Protein AF-A0A6C0I252-F1 (afdb_monomer_lite)

Sequence (130 aa):
MGHRNKTHRKLVKQNQTFQLKQVKSQNRDLMNALKNRSSSWRKAVSNNEKLQLKEIRNQNNDLIRTLKRSRYGNLSSARHRLYVQLNADKAQNKLLYKRIKANPSNFRSAVRGRRKTQLRAVRRQDKAIM

Secondary structure (DSSP, 8-state):
-HHHHHHHHHHHHHHHHHHHHHHHHHHHHHHHHHHH-GGGHHHHHHHHHHHHHHHHHHHHHHHHHHHHHTT-S-HHHHHHHHHHHHHHHHHHHHHHHHHHHH-GGGHHHHHHHHHHHHHHHHHHHGGGT-

Organism: NCBI:txid1070528

Structure (mmCIF, N/CA/C/O backbone):
data_AF-A0A6C0I252-F1
#
_entry.id   AF-A0A6C0I252-F1
#
loop_
_atom_site.group_PDB
_atom_site.id
_atom_site.type_symbol
_atom_site.label_atom_id
_atom_site.label_alt_id
_atom_site.label_comp_id
_atom_site.label_asym_id
_atom_site.label_entity_id
_atom_site.label_seq_id
_atom_site.pdbx_PDB_ins_code
_atom_site.Cartn_x
_atom_site.Cartn_y
_atom_site.Cartn_z
_atom_site.occupancy
_atom_site.B_iso_or_equiv
_atom_site.auth_seq_id
_atom_site.auth_comp_id
_atom_site.auth_asym_id
_atom_site.auth_atom_id
_atom_site.pdbx_PDB_model_num
ATOM 1 N N . MET A 1 1 ? 22.860 -6.452 -28.053 1.00 52.06 1 MET A N 1
ATOM 2 C CA . MET A 1 1 ? 21.667 -5.871 -27.376 1.00 52.06 1 MET A CA 1
ATOM 3 C C . MET A 1 1 ? 21.451 -6.318 -25.905 1.00 52.06 1 MET A C 1
ATOM 5 O O . MET A 1 1 ? 20.490 -5.876 -25.286 1.00 52.06 1 MET A O 1
ATOM 9 N N . GLY A 1 2 ? 22.338 -7.112 -25.276 1.00 55.88 2 GLY A N 1
ATOM 10 C CA . GLY A 1 2 ? 22.067 -7.750 -23.967 1.00 55.88 2 GLY A CA 1
ATOM 11 C C . GLY A 1 2 ? 22.272 -6.923 -22.681 1.00 55.88 2 GLY A C 1
ATOM 12 O O . GLY A 1 2 ? 21.678 -7.253 -21.657 1.00 55.88 2 GLY A O 1
ATOM 13 N N . HIS A 1 3 ? 23.067 -5.846 -22.685 1.00 54.91 3 HIS A N 1
ATOM 14 C CA . HIS A 1 3 ? 23.349 -5.069 -21.458 1.00 54.91 3 HIS A CA 1
ATOM 15 C C . HIS A 1 3 ? 22.191 -4.162 -21.006 1.00 54.91 3 HIS A C 1
ATOM 17 O O . HIS A 1 3 ? 21.990 -3.957 -19.812 1.00 54.91 3 HIS A O 1
ATOM 23 N N . ARG A 1 4 ? 21.386 -3.655 -21.945 1.00 56.38 4 ARG A N 1
ATOM 24 C CA . ARG A 1 4 ? 20.357 -2.629 -21.680 1.00 56.38 4 ARG A CA 1
ATOM 25 C C . ARG A 1 4 ? 19.118 -3.200 -20.976 1.00 56.38 4 ARG A C 1
ATOM 27 O O . ARG A 1 4 ? 18.591 -2.589 -20.050 1.00 56.38 4 ARG A O 1
ATOM 34 N N . ASN A 1 5 ? 18.716 -4.421 -21.340 1.00 65.00 5 ASN A N 1
ATOM 35 C CA . ASN A 1 5 ? 17.601 -5.140 -20.709 1.00 65.00 5 ASN A CA 1
ATOM 36 C C . ASN A 1 5 ? 17.933 -5.555 -19.254 1.00 65.00 5 ASN A C 1
ATOM 38 O O . ASN A 1 5 ? 17.074 -5.549 -18.370 1.00 65.00 5 ASN A O 1
ATOM 42 N N . LYS A 1 6 ? 19.216 -5.827 -18.962 1.00 67.19 6 LYS A N 1
ATOM 43 C CA . LYS A 1 6 ? 19.692 -6.143 -17.603 1.00 67.19 6 LYS A CA 1
ATOM 44 C C . LYS A 1 6 ? 19.541 -4.950 -16.647 1.00 67.19 6 LYS A C 1
ATOM 46 O O . LYS A 1 6 ? 19.089 -5.140 -15.518 1.00 67.19 6 LYS A O 1
ATOM 51 N N . THR A 1 7 ? 19.845 -3.730 -17.099 1.00 72.06 7 THR A N 1
ATOM 52 C CA . THR A 1 7 ? 19.710 -2.505 -16.286 1.00 72.06 7 THR A CA 1
ATOM 53 C C . THR A 1 7 ? 18.249 -2.185 -15.967 1.00 72.06 7 THR A C 1
ATOM 55 O O . THR A 1 7 ? 17.921 -1.929 -14.809 1.00 72.06 7 THR A O 1
ATOM 58 N N . HIS A 1 8 ? 17.351 -2.290 -16.952 1.00 71.94 8 HIS A N 1
ATOM 59 C CA . HIS A 1 8 ? 15.911 -2.095 -16.752 1.00 71.94 8 HIS A CA 1
ATOM 60 C C . HIS A 1 8 ? 15.332 -3.075 -15.716 1.00 71.94 8 HIS A C 1
ATOM 62 O O . HIS A 1 8 ? 14.731 -2.663 -14.723 1.00 71.94 8 HIS A O 1
ATOM 68 N N . ARG A 1 9 ? 15.604 -4.379 -15.874 1.00 76.19 9 ARG A N 1
ATOM 69 C CA . ARG A 1 9 ? 15.155 -5.414 -14.926 1.00 76.19 9 ARG A CA 1
ATOM 70 C C . ARG A 1 9 ? 15.706 -5.198 -13.516 1.00 76.19 9 ARG A C 1
ATOM 72 O O . ARG A 1 9 ? 14.995 -5.444 -12.542 1.00 76.19 9 ARG A O 1
ATOM 79 N N . LYS A 1 10 ? 16.952 -4.728 -13.384 1.00 79.75 10 LYS A N 1
ATOM 80 C CA . LYS A 1 10 ? 17.559 -4.410 -12.081 1.00 79.75 10 LYS A CA 1
ATOM 81 C C . LYS A 1 10 ? 16.818 -3.265 -11.385 1.00 79.75 10 LYS A C 1
ATOM 83 O O . LYS A 1 10 ? 16.489 -3.398 -10.209 1.00 79.75 10 LYS A O 1
ATOM 88 N N . LEU A 1 11 ? 16.498 -2.193 -12.111 1.00 76.31 11 LEU A N 1
ATOM 89 C CA . LEU A 1 11 ? 15.770 -1.035 -11.579 1.00 76.31 11 LEU A CA 1
ATOM 90 C C . LEU A 1 11 ? 14.347 -1.396 -11.134 1.00 76.31 11 LEU A C 1
ATOM 92 O O . LEU A 1 11 ? 13.932 -1.030 -10.034 1.00 76.31 11 LEU A O 1
ATOM 96 N N . VAL A 1 12 ? 13.621 -2.171 -11.946 1.00 76.81 12 VAL A N 1
ATOM 97 C CA . VAL A 1 12 ? 12.273 -2.653 -11.596 1.00 76.81 12 VAL A CA 1
ATOM 98 C C . VAL A 1 12 ? 12.320 -3.515 -10.329 1.00 76.81 12 VAL A C 1
ATOM 100 O O . VAL A 1 12 ? 11.578 -3.254 -9.383 1.00 76.81 12 VAL A O 1
ATOM 103 N N . LYS A 1 13 ? 13.262 -4.467 -10.236 1.00 82.12 13 LYS A N 1
ATOM 104 C CA . LYS A 1 13 ? 13.447 -5.311 -9.038 1.00 82.12 13 LYS A CA 1
ATOM 105 C C . LYS A 1 13 ? 13.826 -4.514 -7.784 1.00 82.12 13 LYS A C 1
ATOM 107 O O . LYS A 1 13 ? 13.371 -4.833 -6.681 1.00 82.12 13 LYS A O 1
ATOM 112 N N . GLN A 1 14 ? 14.658 -3.483 -7.921 1.00 82.81 14 GLN A N 1
ATOM 113 C CA . GLN A 1 14 ? 15.014 -2.601 -6.806 1.00 82.81 14 GLN A CA 1
ATOM 114 C C . GLN A 1 14 ? 13.793 -1.820 -6.307 1.00 82.81 14 GLN A C 1
ATOM 116 O O . GLN A 1 14 ? 13.521 -1.815 -5.104 1.00 82.81 14 GLN A O 1
ATOM 121 N N . ASN A 1 15 ? 13.009 -1.240 -7.222 1.00 81.69 15 ASN A N 1
ATOM 122 C CA . ASN A 1 15 ? 11.770 -0.537 -6.892 1.00 81.69 15 ASN A CA 1
ATOM 123 C C . ASN A 1 15 ? 10.759 -1.463 -6.195 1.00 81.69 15 ASN A C 1
ATOM 125 O O . ASN A 1 15 ? 10.199 -1.098 -5.162 1.00 81.69 15 ASN A O 1
ATOM 129 N N . GLN A 1 16 ? 10.597 -2.693 -6.687 1.00 83.19 16 GLN A N 1
ATOM 130 C CA . GLN A 1 16 ? 9.769 -3.720 -6.053 1.00 83.19 16 GLN A CA 1
ATOM 131 C C . GLN A 1 16 ? 10.219 -4.017 -4.620 1.00 83.19 16 GLN A C 1
ATOM 133 O O . GLN A 1 16 ? 9.413 -4.039 -3.688 1.00 83.19 16 GLN A O 1
ATOM 138 N N . THR A 1 17 ? 11.517 -4.253 -4.426 1.00 87.44 17 THR A N 1
ATOM 139 C CA . THR A 1 17 ? 12.077 -4.578 -3.108 1.00 87.44 17 THR A CA 1
ATOM 140 C C . THR A 1 17 ? 11.819 -3.446 -2.118 1.00 87.44 17 THR A C 1
ATOM 142 O O . THR A 1 17 ? 11.416 -3.700 -0.978 1.00 87.44 17 THR A O 1
ATOM 145 N N . PHE A 1 18 ? 11.992 -2.200 -2.563 1.00 86.19 18 PHE A N 1
ATOM 146 C CA . PHE A 1 18 ? 11.689 -1.014 -1.772 1.00 86.19 18 PHE A CA 1
ATOM 147 C C . PHE A 1 18 ? 10.201 -0.946 -1.402 1.00 86.19 18 PHE A C 1
ATOM 149 O O . PHE A 1 18 ? 9.867 -0.846 -0.221 1.00 86.19 18 PHE A O 1
ATOM 156 N N . GLN A 1 19 ? 9.302 -1.136 -2.371 1.00 86.44 19 GLN A N 1
ATOM 157 C CA . GLN A 1 19 ? 7.855 -1.173 -2.135 1.00 86.44 19 GLN A CA 1
ATOM 158 C C . GLN A 1 19 ? 7.445 -2.252 -1.127 1.00 86.44 19 GLN A C 1
ATOM 160 O O . GLN A 1 19 ? 6.658 -1.991 -0.216 1.00 86.44 19 GLN A O 1
ATOM 165 N N . LEU A 1 20 ? 8.000 -3.462 -1.235 1.00 89.12 20 LEU A N 1
ATOM 166 C CA . LEU A 1 20 ? 7.708 -4.554 -0.304 1.00 89.12 20 LEU A CA 1
ATOM 167 C C . LEU A 1 20 ? 8.166 -4.235 1.124 1.00 89.12 20 LEU A C 1
ATOM 169 O O . LEU A 1 20 ? 7.446 -4.542 2.079 1.00 89.12 20 LEU A O 1
ATOM 173 N N . LYS A 1 21 ? 9.353 -3.636 1.289 1.00 90.62 21 LYS A N 1
ATOM 174 C CA . LYS A 1 21 ? 9.845 -3.180 2.599 1.00 90.62 21 LYS A CA 1
ATOM 175 C C . LYS A 1 21 ? 8.937 -2.090 3.166 1.00 90.62 21 LYS A C 1
ATOM 177 O O . LYS A 1 21 ? 8.538 -2.182 4.327 1.00 90.62 21 LYS A O 1
ATOM 182 N N . GLN A 1 22 ? 8.525 -1.144 2.331 1.00 88.81 22 GLN A N 1
ATOM 183 C CA . GLN A 1 22 ? 7.685 -0.031 2.746 1.00 88.81 22 GLN A CA 1
ATOM 184 C C . GLN A 1 22 ? 6.292 -0.478 3.189 1.00 88.81 22 GLN A C 1
ATOM 186 O O . GLN A 1 22 ? 5.846 -0.107 4.272 1.00 88.81 22 GLN A O 1
ATOM 191 N N . VAL A 1 23 ? 5.642 -1.369 2.431 1.00 89.31 23 VAL A N 1
ATOM 192 C CA . VAL A 1 23 ? 4.363 -1.979 2.831 1.00 89.31 23 VAL A CA 1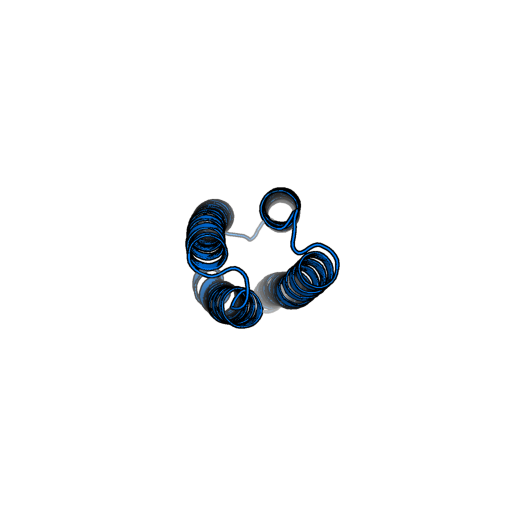
ATOM 193 C C . VAL A 1 23 ? 4.490 -2.673 4.190 1.00 89.31 23 VAL A C 1
ATOM 195 O O . VAL A 1 23 ? 3.594 -2.567 5.031 1.00 89.31 23 VAL A O 1
ATOM 198 N N . LYS A 1 24 ? 5.598 -3.388 4.439 1.00 90.94 24 LYS A N 1
ATOM 199 C CA . LYS A 1 24 ? 5.837 -4.034 5.739 1.00 90.94 24 LYS A CA 1
ATOM 200 C C . LYS A 1 24 ? 5.981 -3.005 6.865 1.00 90.94 24 LYS A C 1
ATOM 202 O O . LYS A 1 24 ? 5.340 -3.199 7.897 1.00 90.94 24 LYS A O 1
ATOM 207 N N . SER A 1 25 ? 6.777 -1.952 6.668 1.00 91.69 25 SER A N 1
ATOM 208 C CA . SER A 1 25 ? 6.986 -0.902 7.677 1.00 91.69 25 SER A CA 1
ATOM 209 C C . SER A 1 25 ? 5.689 -0.161 7.979 1.00 91.69 25 SER A C 1
ATOM 211 O O . SER A 1 25 ? 5.226 -0.175 9.110 1.00 91.69 25 SER A O 1
ATOM 213 N N . GLN A 1 26 ? 5.000 0.340 6.953 1.00 88.94 26 GLN A N 1
ATOM 214 C CA . GLN A 1 26 ? 3.769 1.115 7.120 1.00 88.94 26 GLN A CA 1
ATOM 215 C C . GLN A 1 26 ? 2.665 0.347 7.853 1.00 88.94 26 GLN A C 1
ATOM 217 O O . GLN A 1 26 ? 1.933 0.933 8.650 1.00 88.94 26 GLN A O 1
ATOM 222 N N . ASN A 1 27 ? 2.523 -0.959 7.599 1.00 92.25 27 ASN A N 1
ATOM 223 C CA . ASN A 1 27 ? 1.552 -1.779 8.327 1.00 92.25 27 ASN A CA 1
ATOM 224 C C . ASN A 1 27 ? 2.004 -2.084 9.762 1.00 92.25 27 ASN A C 1
ATOM 226 O O . ASN A 1 27 ? 1.150 -2.244 10.632 1.00 92.25 27 ASN A O 1
ATOM 230 N N . ARG A 1 28 ? 3.314 -2.165 10.029 1.00 92.69 28 ARG A N 1
ATOM 231 C CA . ARG A 1 28 ? 3.846 -2.262 11.396 1.00 92.69 28 ARG A CA 1
ATOM 232 C C . ARG A 1 28 ? 3.560 -0.974 12.167 1.00 92.69 28 ARG A C 1
ATOM 234 O O . ARG A 1 28 ? 3.008 -1.055 13.259 1.00 92.69 28 ARG A O 1
ATOM 241 N N . ASP A 1 29 ? 3.844 0.178 11.571 1.00 90.19 29 ASP 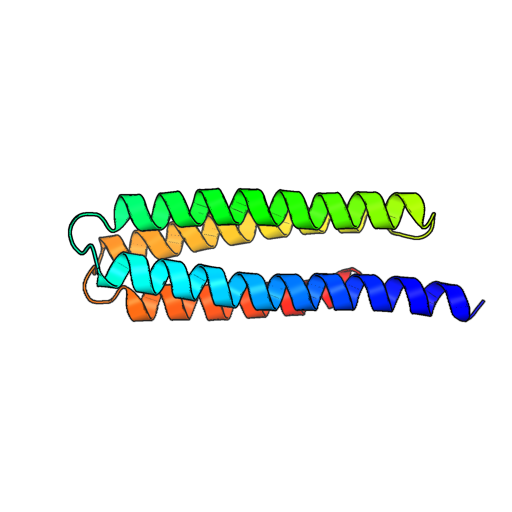A N 1
ATOM 242 C CA . ASP A 1 29 ? 3.642 1.492 12.188 1.00 90.19 29 ASP A CA 1
ATOM 243 C C . ASP A 1 29 ? 2.162 1.749 12.463 1.00 90.19 29 ASP A C 1
ATOM 245 O O . ASP A 1 29 ? 1.794 2.153 13.563 1.00 90.19 29 ASP A O 1
ATOM 249 N N . LEU A 1 30 ? 1.285 1.408 11.511 1.00 90.31 30 LEU A N 1
ATOM 250 C CA . LEU A 1 30 ? -0.158 1.445 11.732 1.00 90.31 30 LEU A CA 1
ATOM 251 C C . LEU A 1 30 ? -0.578 0.519 12.877 1.00 90.31 30 LEU A C 1
ATOM 253 O O . LEU A 1 30 ? -1.371 0.912 13.727 1.00 90.31 30 LEU A O 1
ATOM 257 N N . MET A 1 31 ? -0.067 -0.712 12.908 1.00 91.19 31 MET A N 1
ATOM 258 C CA . MET A 1 31 ? -0.408 -1.662 13.963 1.00 91.19 31 MET A CA 1
ATOM 259 C C . MET A 1 31 ? 0.049 -1.164 15.340 1.00 91.19 31 MET A C 1
ATOM 261 O O . MET A 1 31 ? -0.691 -1.324 16.304 1.00 91.19 31 MET A O 1
ATOM 265 N N . ASN A 1 32 ? 1.216 -0.525 15.431 1.00 89.25 32 ASN A N 1
ATOM 266 C CA . ASN A 1 32 ? 1.715 0.093 16.660 1.00 89.25 32 ASN A CA 1
ATOM 267 C C . ASN A 1 32 ? 0.875 1.315 17.064 1.00 89.25 32 ASN A C 1
ATOM 269 O O . ASN A 1 32 ? 0.471 1.427 18.219 1.00 89.25 32 ASN A O 1
ATOM 273 N N . ALA A 1 33 ? 0.524 2.181 16.111 1.00 87.38 33 ALA A N 1
ATOM 274 C CA . ALA A 1 33 ? -0.335 3.336 16.362 1.00 87.38 33 ALA A CA 1
ATOM 275 C C . ALA A 1 33 ? -1.728 2.927 16.868 1.00 87.38 33 ALA A C 1
ATOM 277 O O . ALA A 1 33 ? -2.273 3.567 17.764 1.00 87.38 33 ALA A O 1
ATOM 278 N N . LEU A 1 34 ? -2.289 1.843 16.323 1.00 87.00 34 LEU A N 1
ATOM 279 C CA . LEU A 1 34 ? -3.586 1.306 16.737 1.00 87.00 34 LEU A CA 1
ATOM 280 C C . LEU A 1 34 ? -3.535 0.593 18.094 1.00 87.00 34 LEU A C 1
ATOM 282 O O . LEU A 1 34 ? -4.512 0.657 18.832 1.00 87.00 34 LEU A O 1
ATOM 286 N N . LYS A 1 35 ? -2.409 -0.041 18.453 1.00 85.62 35 LYS A N 1
ATOM 287 C CA . LYS A 1 35 ? -2.206 -0.620 19.795 1.00 85.62 35 LYS A CA 1
ATOM 288 C C . LYS A 1 35 ? -2.228 0.448 20.890 1.00 85.62 35 LYS A C 1
ATOM 290 O O . LYS A 1 35 ? -2.821 0.217 21.933 1.00 85.62 35 LYS A O 1
ATOM 295 N N . ASN A 1 36 ? -1.606 1.599 20.636 1.00 75.81 36 ASN A N 1
ATOM 296 C CA . ASN A 1 36 ? -1.378 2.621 21.660 1.00 75.81 36 ASN A CA 1
ATOM 297 C C . ASN A 1 36 ? -2.520 3.647 21.782 1.00 75.81 36 ASN A C 1
ATOM 299 O O . ASN A 1 36 ? -2.456 4.514 22.646 1.00 75.81 36 ASN A O 1
ATOM 303 N N . ARG A 1 37 ? -3.527 3.630 20.891 1.00 62.97 37 ARG A N 1
ATOM 304 C CA . ARG A 1 37 ? -4.567 4.677 20.822 1.00 62.97 37 ARG A CA 1
ATOM 305 C C . ARG A 1 37 ? -5.942 4.131 20.425 1.00 62.97 37 ARG A C 1
ATOM 307 O O . ARG A 1 37 ? -6.454 4.462 19.350 1.00 62.97 37 ARG A O 1
ATOM 314 N N . SER A 1 38 ? -6.559 3.335 21.300 1.00 58.31 38 SER A N 1
ATOM 315 C CA . SER A 1 38 ? -7.903 2.770 21.082 1.00 58.31 38 SER A CA 1
ATOM 316 C C . SER A 1 38 ? -8.967 3.838 20.785 1.00 58.31 38 SER A C 1
ATOM 318 O O . SER A 1 38 ? -9.834 3.604 19.951 1.00 58.31 38 SER A O 1
ATOM 320 N N . SER A 1 39 ? -8.862 5.040 21.362 1.00 63.38 39 SER A N 1
ATOM 321 C CA . SER A 1 39 ? -9.811 6.146 21.147 1.00 63.38 39 SER A CA 1
ATOM 322 C C . SER A 1 39 ? -9.584 6.946 19.854 1.00 63.38 39 SER A C 1
ATOM 324 O O . SER A 1 39 ? -10.457 7.695 19.428 1.00 63.38 39 SER A O 1
ATOM 326 N N . SER A 1 40 ? -8.429 6.798 19.187 1.00 78.25 40 SER A N 1
ATOM 327 C CA . SER A 1 40 ? -8.036 7.625 18.027 1.00 78.25 40 SER A CA 1
ATOM 328 C C . SER A 1 40 ? -7.694 6.817 16.770 1.00 78.25 40 SER A C 1
ATOM 330 O O . SER A 1 40 ? -6.983 7.307 15.883 1.00 78.25 40 SER A O 1
ATOM 332 N N . TRP A 1 41 ? -8.210 5.591 16.646 1.00 80.50 41 TRP A N 1
ATOM 333 C CA . TRP A 1 41 ? -7.932 4.711 15.505 1.00 80.50 41 TRP A CA 1
ATOM 334 C C . TRP A 1 41 ? -8.264 5.363 14.154 1.00 80.50 41 TRP A C 1
ATOM 336 O O . TRP A 1 41 ? -7.526 5.186 13.186 1.00 80.50 41 TRP A O 1
ATOM 346 N N . ARG A 1 42 ? -9.311 6.197 14.091 1.00 82.19 42 ARG A N 1
ATOM 347 C CA . ARG A 1 42 ? -9.689 6.952 12.884 1.00 82.19 42 ARG A CA 1
ATOM 348 C C . ARG A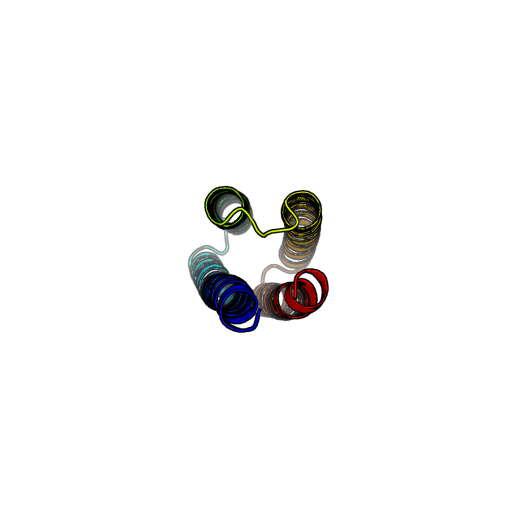 1 42 ? -8.567 7.875 12.408 1.00 82.19 42 ARG A C 1
ATOM 350 O O . ARG A 1 42 ? -8.230 7.875 11.224 1.00 82.19 42 ARG A O 1
ATOM 357 N N . LYS A 1 43 ? -7.955 8.622 13.332 1.00 86.75 43 LYS A N 1
ATOM 358 C CA . LYS A 1 43 ? -6.832 9.524 13.038 1.00 86.75 43 LYS A CA 1
ATOM 359 C C . LYS A 1 43 ? -5.587 8.730 12.637 1.00 86.75 43 LYS A C 1
ATOM 361 O O . LYS A 1 43 ? -4.918 9.104 11.679 1.00 86.75 43 LYS A O 1
ATOM 366 N N . ALA A 1 44 ? -5.319 7.604 13.302 1.00 87.56 44 ALA A N 1
ATOM 367 C CA . ALA A 1 44 ? -4.200 6.722 12.964 1.00 87.56 44 ALA A CA 1
ATOM 368 C C . ALA A 1 44 ? -4.323 6.133 11.547 1.00 87.56 44 ALA A C 1
ATOM 370 O O . ALA A 1 44 ? -3.375 6.210 10.766 1.00 87.56 44 ALA A O 1
ATOM 371 N N . VAL A 1 45 ? -5.500 5.605 11.188 1.00 86.88 45 VAL A N 1
ATOM 372 C CA . VAL A 1 45 ? -5.771 5.067 9.844 1.00 86.88 45 VAL A CA 1
ATOM 373 C C . VAL A 1 45 ? -5.664 6.166 8.786 1.00 86.88 45 VAL A C 1
ATOM 375 O O . VAL A 1 45 ? -4.981 5.961 7.785 1.00 86.88 45 VAL A O 1
ATOM 378 N N . SER A 1 46 ? -6.257 7.345 9.013 1.00 89.00 46 SER A N 1
ATOM 379 C CA . SER A 1 46 ? -6.193 8.450 8.042 1.00 89.00 46 SER A CA 1
ATOM 380 C C . SER A 1 46 ? -4.768 8.972 7.839 1.00 89.00 46 SER A C 1
ATOM 382 O O . SER A 1 46 ? -4.339 9.181 6.704 1.00 89.00 46 SER A O 1
ATOM 384 N N . ASN A 1 47 ? -3.994 9.135 8.915 1.00 88.56 47 ASN A N 1
ATOM 385 C CA . ASN A 1 47 ? -2.601 9.562 8.808 1.00 88.56 47 ASN A CA 1
ATOM 386 C C . ASN A 1 47 ? -1.753 8.522 8.065 1.00 88.56 47 ASN A C 1
ATOM 388 O O . ASN A 1 47 ? -0.954 8.888 7.204 1.00 88.56 47 ASN A O 1
ATOM 392 N N . ASN A 1 48 ? -1.957 7.231 8.346 1.00 88.88 48 ASN A N 1
ATOM 393 C CA . ASN A 1 48 ? -1.268 6.157 7.633 1.00 88.88 48 ASN A CA 1
ATOM 394 C C . ASN A 1 48 ? -1.616 6.143 6.140 1.00 88.88 48 ASN A C 1
ATOM 396 O O . ASN A 1 48 ? -0.719 5.987 5.318 1.00 88.88 48 ASN A O 1
ATOM 400 N N . GLU A 1 49 ? -2.884 6.357 5.783 1.00 89.62 49 GLU A N 1
ATOM 401 C CA . GLU A 1 49 ? -3.306 6.494 4.387 1.00 89.62 49 GLU A CA 1
ATOM 402 C C . GLU A 1 49 ? -2.605 7.671 3.698 1.00 89.62 49 GLU A C 1
ATOM 404 O O . GLU A 1 49 ? -2.032 7.496 2.623 1.00 89.62 49 GLU A O 1
ATOM 409 N N . LYS A 1 50 ? -2.587 8.857 4.318 1.00 90.81 50 LYS A N 1
ATOM 410 C CA . LYS A 1 50 ? -1.919 10.041 3.750 1.00 90.81 50 LYS A CA 1
ATOM 411 C C . LYS A 1 50 ? -0.434 9.784 3.492 1.00 90.81 50 LYS A C 1
ATOM 413 O O . LYS A 1 50 ? 0.054 10.074 2.398 1.00 90.81 50 LYS A O 1
ATOM 418 N N . LEU A 1 51 ? 0.265 9.211 4.474 1.00 89.31 51 LEU A N 1
ATOM 419 C CA . LEU A 1 51 ? 1.679 8.851 4.351 1.00 89.31 51 LEU A CA 1
ATOM 420 C C . LEU A 1 51 ? 1.895 7.816 3.246 1.00 89.31 51 LEU A C 1
ATOM 422 O O . LEU A 1 51 ? 2.793 7.973 2.422 1.00 89.31 51 LEU A O 1
ATOM 426 N N . GLN A 1 52 ? 1.036 6.800 3.178 1.00 88.38 52 GLN A N 1
ATOM 427 C CA . GLN A 1 52 ? 1.125 5.772 2.155 1.00 88.38 52 GLN A CA 1
ATOM 428 C C . GLN A 1 52 ? 0.941 6.340 0.745 1.00 88.38 52 GLN A C 1
ATOM 430 O O . GLN A 1 52 ? 1.751 6.066 -0.138 1.00 88.38 52 GLN A O 1
ATOM 435 N N . LEU A 1 53 ? -0.098 7.144 0.520 1.00 89.25 53 LEU A N 1
ATOM 436 C CA . LEU A 1 53 ? -0.371 7.717 -0.797 1.00 89.25 53 LEU A CA 1
ATOM 437 C C . LEU A 1 53 ? 0.732 8.687 -1.235 1.00 89.25 53 LEU A C 1
ATOM 439 O O . LEU A 1 53 ? 1.068 8.729 -2.419 1.00 89.25 53 LEU A O 1
ATOM 443 N N . LYS A 1 54 ? 1.308 9.459 -0.304 1.00 90.56 54 LYS A N 1
ATOM 444 C CA . LYS A 1 54 ? 2.471 10.316 -0.584 1.00 90.56 54 LYS A CA 1
ATOM 445 C C . LYS A 1 54 ? 3.669 9.479 -1.031 1.00 90.56 54 LYS A C 1
ATOM 447 O O . LYS A 1 54 ? 4.277 9.773 -2.053 1.00 90.56 54 LYS A O 1
ATOM 452 N N . GLU A 1 55 ? 3.948 8.405 -0.308 1.00 88.12 55 GLU A N 1
ATOM 453 C CA . GLU A 1 55 ? 5.074 7.526 -0.592 1.00 88.12 55 GLU A CA 1
ATOM 454 C C . GLU A 1 55 ? 4.942 6.815 -1.948 1.00 88.12 55 GLU A C 1
ATOM 456 O O . GLU A 1 55 ? 5.883 6.804 -2.736 1.00 88.12 55 GLU A O 1
ATOM 461 N N . ILE A 1 56 ? 3.752 6.302 -2.277 1.00 85.88 56 ILE A N 1
ATOM 462 C CA . ILE A 1 56 ? 3.479 5.682 -3.584 1.00 85.88 56 ILE A CA 1
ATOM 463 C C . ILE A 1 56 ? 3.728 6.671 -4.723 1.00 85.88 56 ILE A C 1
ATOM 465 O O . ILE A 1 56 ? 4.306 6.297 -5.746 1.00 85.88 56 ILE A O 1
ATOM 469 N N . ARG A 1 57 ? 3.297 7.930 -4.562 1.00 89.56 57 ARG A N 1
ATOM 470 C CA . ARG A 1 57 ? 3.548 8.981 -5.558 1.00 89.56 57 ARG A CA 1
ATOM 471 C C . ARG A 1 57 ? 5.040 9.227 -5.727 1.00 89.56 57 ARG A C 1
ATOM 473 O O . ARG A 1 57 ? 5.507 9.238 -6.860 1.00 89.56 57 ARG A O 1
ATOM 480 N N . ASN A 1 58 ? 5.775 9.379 -4.628 1.00 88.50 58 ASN A N 1
ATOM 481 C CA . ASN A 1 58 ? 7.218 9.613 -4.662 1.00 88.50 58 ASN A CA 1
ATOM 482 C C . ASN A 1 58 ? 7.947 8.470 -5.378 1.00 88.50 58 ASN A C 1
ATOM 484 O O . ASN A 1 58 ? 8.609 8.703 -6.383 1.00 88.50 58 ASN A O 1
ATOM 488 N N . GLN A 1 59 ? 7.713 7.227 -4.954 1.00 82.00 59 GLN A N 1
ATOM 489 C CA . GLN A 1 59 ? 8.357 6.037 -5.518 1.00 82.00 59 GLN A CA 1
ATOM 490 C C . GLN A 1 59 ? 8.103 5.858 -7.016 1.00 82.00 59 GLN A C 1
ATOM 492 O O . GLN A 1 59 ? 9.003 5.482 -7.768 1.00 82.00 59 GLN A O 1
ATOM 497 N N . ASN A 1 60 ? 6.869 6.092 -7.463 1.00 82.19 60 ASN A N 1
ATOM 498 C CA . ASN A 1 60 ? 6.540 5.982 -8.879 1.00 82.19 60 ASN A CA 1
ATOM 499 C C . ASN A 1 60 ? 7.065 7.174 -9.682 1.00 82.19 60 ASN A C 1
ATOM 501 O O . ASN A 1 60 ? 7.489 6.985 -10.816 1.00 82.19 60 ASN A O 1
ATOM 505 N N . ASN A 1 61 ? 7.086 8.384 -9.119 1.00 86.38 61 ASN A N 1
ATOM 506 C CA . ASN A 1 61 ? 7.706 9.534 -9.773 1.00 86.38 61 ASN A CA 1
ATOM 507 C C . ASN A 1 61 ? 9.215 9.329 -9.936 1.00 86.38 61 ASN A C 1
ATOM 509 O O . ASN A 1 61 ? 9.753 9.624 -11.001 1.00 86.38 61 ASN A O 1
ATOM 513 N N . ASP A 1 62 ? 9.885 8.771 -8.929 1.00 84.94 62 ASP A N 1
ATOM 514 C CA . ASP A 1 62 ? 11.302 8.412 -8.992 1.00 84.94 62 ASP A CA 1
ATOM 515 C C . ASP A 1 62 ? 11.552 7.339 -10.055 1.00 84.94 62 ASP A C 1
ATOM 517 O O . ASP A 1 62 ? 12.460 7.483 -10.878 1.00 84.94 62 ASP A O 1
ATOM 521 N N . LEU A 1 63 ? 10.697 6.312 -10.118 1.00 80.19 63 LEU A N 1
ATOM 522 C CA . LEU A 1 63 ? 10.732 5.312 -11.184 1.00 80.19 63 LEU A CA 1
ATOM 523 C C . LEU A 1 63 ? 10.541 5.958 -12.563 1.00 80.19 63 LEU A C 1
ATOM 525 O O . LEU A 1 63 ? 11.345 5.722 -13.457 1.00 80.19 63 LEU A O 1
ATOM 529 N N . ILE A 1 64 ? 9.536 6.819 -12.739 1.00 83.38 64 ILE A N 1
ATOM 530 C CA . ILE A 1 64 ? 9.274 7.529 -13.999 1.00 83.38 64 ILE A CA 1
ATOM 531 C C . ILE A 1 64 ? 10.475 8.398 -14.395 1.00 83.38 64 ILE A C 1
ATOM 533 O O . ILE A 1 64 ? 10.894 8.351 -15.549 1.00 83.38 64 ILE A O 1
ATOM 537 N N . ARG A 1 65 ? 11.059 9.174 -13.468 1.00 84.94 65 ARG A N 1
ATOM 538 C CA . ARG A 1 65 ? 12.262 9.986 -13.741 1.00 84.94 65 ARG A CA 1
ATOM 539 C C . ARG A 1 65 ? 13.443 9.110 -14.152 1.00 84.94 65 ARG A C 1
ATOM 541 O O . ARG A 1 65 ? 14.162 9.458 -15.085 1.00 84.94 65 ARG A O 1
ATOM 548 N N . THR A 1 66 ? 13.616 7.968 -13.496 1.00 79.62 66 THR A N 1
ATOM 549 C CA . THR A 1 66 ? 14.692 7.019 -13.800 1.00 79.62 66 THR A CA 1
ATOM 550 C C . THR A 1 66 ? 14.500 6.390 -15.180 1.00 79.62 66 THR A C 1
ATOM 552 O O . THR A 1 66 ? 15.429 6.378 -15.985 1.00 79.62 66 THR A O 1
ATOM 555 N N . LEU A 1 67 ? 13.278 5.953 -15.503 1.00 78.19 67 LEU A N 1
ATOM 556 C CA . LEU A 1 67 ? 12.927 5.411 -16.817 1.00 78.19 67 LEU A CA 1
ATOM 557 C C . LEU A 1 67 ? 13.113 6.457 -17.926 1.00 78.19 67 LEU A C 1
ATOM 559 O O . LEU A 1 67 ? 13.717 6.139 -18.949 1.00 78.19 67 LEU A O 1
ATOM 563 N N . LYS A 1 68 ? 12.706 7.716 -17.699 1.00 82.25 68 LYS A N 1
ATOM 564 C CA . LYS A 1 68 ? 12.956 8.838 -18.625 1.00 82.25 68 LYS A CA 1
ATOM 565 C C . LYS A 1 68 ? 14.448 9.011 -18.916 1.00 82.25 68 LYS A C 1
ATOM 567 O O . LYS A 1 68 ? 14.837 9.056 -20.078 1.00 82.25 68 LYS A O 1
ATOM 572 N N . ARG A 1 69 ? 15.283 9.074 -17.871 1.00 80.19 69 ARG A N 1
ATOM 573 C CA . ARG A 1 69 ? 16.744 9.230 -18.007 1.00 80.19 69 ARG A CA 1
ATOM 574 C C . ARG A 1 69 ? 17.390 8.055 -18.727 1.00 80.19 69 ARG A C 1
ATOM 576 O O . ARG A 1 69 ? 18.322 8.246 -19.494 1.00 80.19 69 ARG A O 1
ATOM 583 N N . SER A 1 70 ? 16.873 6.850 -18.510 1.00 73.31 70 SER A N 1
ATOM 584 C CA . SER A 1 70 ? 17.397 5.656 -19.164 1.00 73.31 70 SER A CA 1
ATOM 585 C C . SER A 1 70 ? 17.084 5.581 -20.662 1.00 73.31 70 SER A C 1
ATOM 587 O O . SER A 1 70 ? 17.606 4.681 -21.301 1.00 73.31 70 SER A O 1
ATOM 589 N N . ARG A 1 71 ? 16.242 6.470 -21.229 1.00 67.69 71 ARG A N 1
ATOM 590 C CA . ARG A 1 71 ? 15.723 6.429 -22.619 1.00 67.69 71 ARG A CA 1
ATOM 591 C C . ARG A 1 71 ? 15.003 5.123 -23.019 1.00 67.69 71 ARG A C 1
ATOM 593 O O . ARG A 1 71 ? 14.520 5.021 -24.139 1.00 67.69 71 ARG A O 1
ATOM 600 N N . TYR A 1 72 ? 14.881 4.155 -22.110 1.00 61.00 72 TYR A N 1
ATOM 601 C CA . TYR A 1 72 ? 14.336 2.820 -22.353 1.00 61.00 72 TYR A CA 1
ATOM 602 C C . TYR A 1 72 ? 13.411 2.419 -21.201 1.00 61.00 72 TYR A C 1
ATOM 604 O O . TYR A 1 72 ? 13.785 1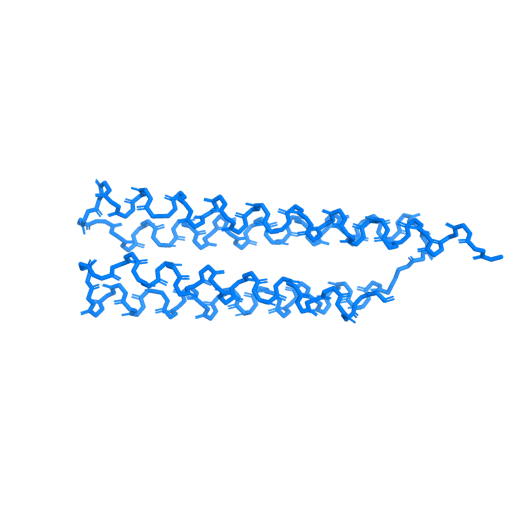.688 -20.285 1.00 61.00 72 TYR A O 1
ATOM 612 N N . GLY A 1 73 ? 12.181 2.920 -21.243 1.00 63.97 73 GLY A N 1
ATOM 613 C CA . GLY A 1 73 ? 11.139 2.520 -20.311 1.00 63.97 73 GLY A CA 1
ATOM 614 C C . GLY A 1 73 ? 9.773 2.926 -20.827 1.00 63.97 73 GLY A C 1
ATOM 615 O O . GLY A 1 73 ? 9.594 4.062 -21.267 1.00 63.97 73 GLY A O 1
ATOM 616 N N . ASN A 1 74 ? 8.802 2.015 -20.761 1.00 72.19 74 ASN A N 1
ATOM 617 C CA . ASN A 1 74 ? 7.423 2.331 -21.108 1.00 72.19 74 ASN A CA 1
ATOM 618 C C . ASN A 1 74 ? 6.837 3.265 -20.032 1.00 72.19 74 ASN A C 1
ATOM 620 O O . ASN A 1 74 ? 6.270 2.835 -19.025 1.00 72.19 74 ASN A O 1
ATOM 624 N N . LEU A 1 75 ? 7.029 4.574 -20.231 1.00 79.06 75 LEU A N 1
ATOM 625 C CA . LEU A 1 75 ? 6.542 5.626 -19.338 1.00 79.06 75 LEU A CA 1
ATOM 626 C C . LEU A 1 75 ? 5.023 5.564 -19.175 1.00 79.06 75 LEU A C 1
ATOM 628 O O . LEU A 1 75 ? 4.518 5.910 -18.107 1.00 79.06 75 LEU A O 1
ATOM 632 N N . SER A 1 76 ? 4.310 5.109 -20.211 1.00 82.00 76 SER A N 1
ATOM 633 C CA . SER A 1 76 ? 2.867 4.886 -20.156 1.00 82.00 76 SER A CA 1
ATOM 634 C C . SER A 1 76 ? 2.532 3.775 -19.158 1.00 82.00 76 SER A C 1
ATOM 636 O O . SER A 1 76 ? 1.771 4.014 -18.222 1.00 82.00 76 SER A O 1
ATOM 638 N N . SER A 1 77 ? 3.203 2.620 -19.238 1.00 78.19 77 SER A N 1
ATOM 639 C CA . SER A 1 77 ? 3.033 1.522 -18.274 1.00 78.19 77 SER A CA 1
ATOM 640 C C . SER A 1 77 ? 3.385 1.930 -16.843 1.00 78.19 77 SER A C 1
ATOM 642 O O . SER A 1 77 ? 2.673 1.572 -15.906 1.00 78.19 77 SER A O 1
ATOM 644 N N . ALA A 1 78 ? 4.444 2.723 -16.648 1.00 79.88 78 ALA A N 1
ATOM 645 C CA . ALA A 1 78 ? 4.819 3.217 -15.321 1.00 79.88 78 ALA A CA 1
ATOM 646 C C . ALA A 1 78 ? 3.762 4.172 -14.731 1.00 79.88 78 ALA A C 1
ATOM 648 O O . ALA A 1 78 ? 3.402 4.055 -13.558 1.00 79.88 78 ALA A O 1
ATOM 649 N N . ARG A 1 79 ? 3.215 5.087 -15.544 1.00 84.88 79 ARG A N 1
ATOM 650 C CA . ARG A 1 79 ? 2.112 5.979 -15.140 1.00 84.88 79 ARG A CA 1
ATOM 651 C C . ARG A 1 79 ? 0.824 5.206 -14.863 1.00 84.88 79 ARG A C 1
ATOM 653 O O . ARG A 1 79 ? 0.153 5.476 -13.868 1.00 84.88 79 ARG A O 1
ATOM 660 N N . HIS A 1 80 ? 0.499 4.226 -15.701 1.00 84.25 80 HIS A N 1
ATOM 661 C CA . HIS A 1 80 ? -0.661 3.366 -15.502 1.00 84.25 80 HIS A CA 1
ATOM 662 C C . HIS A 1 80 ? -0.536 2.557 -14.203 1.00 84.25 80 HIS A C 1
ATOM 664 O O . HIS A 1 80 ? -1.467 2.540 -13.398 1.00 84.25 80 HIS A O 1
ATOM 670 N N . ARG A 1 81 ? 0.641 1.979 -13.920 1.00 80.62 81 ARG A N 1
ATOM 671 C CA . ARG A 1 81 ? 0.913 1.310 -12.637 1.00 80.62 81 ARG A CA 1
ATOM 672 C C . ARG A 1 81 ? 0.691 2.239 -11.450 1.00 80.62 81 ARG A C 1
ATOM 674 O O . ARG A 1 81 ? 0.050 1.815 -10.492 1.00 80.62 81 ARG A O 1
ATOM 681 N N . LEU A 1 82 ? 1.186 3.478 -11.502 1.00 83.94 82 LEU A N 1
ATOM 682 C CA . LEU A 1 82 ? 0.954 4.465 -10.444 1.00 83.94 82 LEU A CA 1
ATOM 683 C C . LEU A 1 82 ? -0.546 4.661 -10.192 1.00 83.94 82 LEU A C 1
ATOM 685 O O . LEU A 1 82 ? -0.993 4.594 -9.046 1.00 83.94 82 LEU A O 1
ATOM 689 N N . TYR A 1 83 ? -1.326 4.867 -11.253 1.00 86.56 83 TYR A N 1
ATOM 690 C CA . TYR A 1 83 ? -2.773 5.043 -11.149 1.00 86.56 83 TYR A CA 1
ATOM 691 C C . TYR A 1 83 ? -3.455 3.830 -10.496 1.00 86.56 83 TYR A C 1
ATOM 693 O O . TYR A 1 83 ? -4.187 3.978 -9.513 1.00 86.56 83 TYR A O 1
ATOM 701 N N . VAL A 1 84 ? -3.150 2.623 -10.981 1.00 85.69 84 VAL A N 1
ATOM 702 C CA . VAL A 1 84 ? -3.696 1.368 -10.442 1.00 85.69 84 VAL A CA 1
ATOM 703 C C . VAL A 1 84 ? -3.304 1.179 -8.975 1.00 85.69 84 VAL A C 1
ATOM 705 O O . VAL A 1 84 ? -4.149 0.826 -8.152 1.00 85.69 84 VAL A O 1
ATOM 708 N N . GLN A 1 85 ? -2.045 1.451 -8.619 1.00 84.12 85 GLN A N 1
ATOM 709 C CA . GLN A 1 85 ? -1.546 1.318 -7.251 1.00 84.12 85 GLN A CA 1
ATOM 710 C C . GLN A 1 85 ? -2.254 2.283 -6.295 1.00 84.12 85 GLN A C 1
ATOM 712 O O . GLN A 1 85 ? -2.742 1.856 -5.251 1.00 84.12 85 GLN A O 1
ATOM 717 N N . LEU A 1 86 ? -2.380 3.562 -6.667 1.00 87.25 86 LEU A N 1
ATOM 718 C CA . LEU A 1 86 ? -3.074 4.556 -5.845 1.00 87.25 86 LEU A CA 1
ATOM 719 C C . LEU A 1 86 ? -4.539 4.185 -5.610 1.00 87.25 86 LEU A C 1
ATOM 721 O O . LEU A 1 86 ? -5.028 4.314 -4.488 1.00 87.25 86 LEU A O 1
ATOM 725 N N . ASN A 1 87 ? -5.243 3.724 -6.644 1.00 88.00 87 ASN A N 1
ATOM 726 C CA . ASN A 1 87 ? -6.645 3.333 -6.512 1.00 88.00 87 ASN A CA 1
ATOM 727 C C . ASN A 1 87 ? -6.814 2.075 -5.658 1.00 88.00 87 ASN A C 1
ATOM 729 O O . ASN A 1 87 ? -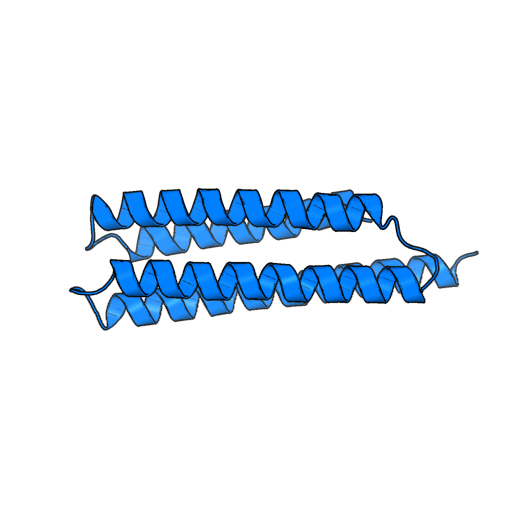7.697 2.035 -4.798 1.00 88.00 87 ASN A O 1
ATOM 733 N N . ALA A 1 88 ? -5.942 1.080 -5.838 1.00 87.38 88 ALA A N 1
ATOM 734 C CA . ALA A 1 88 ? -5.947 -0.127 -5.022 1.00 87.38 88 ALA A CA 1
ATOM 735 C C . ALA A 1 88 ? -5.697 0.192 -3.540 1.00 87.38 88 ALA A C 1
ATOM 737 O O . ALA A 1 88 ? -6.420 -0.309 -2.677 1.00 87.38 88 ALA A O 1
ATOM 738 N N . ASP A 1 89 ? -4.728 1.060 -3.235 1.00 87.50 89 ASP A N 1
ATOM 739 C CA . ASP A 1 89 ? -4.420 1.434 -1.854 1.00 87.50 89 ASP A CA 1
ATOM 740 C C . ASP A 1 89 ? -5.530 2.276 -1.210 1.00 87.50 89 ASP A C 1
ATOM 742 O O . ASP A 1 89 ? -5.914 1.999 -0.073 1.00 87.50 89 ASP A O 1
ATOM 746 N N . LYS A 1 90 ? -6.144 3.219 -1.940 1.00 89.75 90 LYS A N 1
ATOM 747 C CA . LYS A 1 90 ? -7.347 3.938 -1.468 1.00 89.75 90 LYS A CA 1
ATOM 748 C C . LYS A 1 90 ? -8.488 2.976 -1.126 1.00 89.75 90 LYS A C 1
ATOM 750 O O . LYS A 1 90 ? -9.095 3.073 -0.059 1.00 89.75 90 LYS A O 1
ATOM 755 N N . ALA A 1 91 ? -8.779 2.017 -2.008 1.00 89.19 91 ALA A N 1
ATOM 756 C CA . ALA A 1 91 ? -9.837 1.035 -1.780 1.00 89.19 91 ALA A CA 1
ATOM 757 C C . ALA A 1 91 ? -9.549 0.168 -0.541 1.00 89.19 91 ALA A C 1
ATOM 759 O O . ALA A 1 91 ? -10.432 -0.066 0.287 1.00 89.19 91 ALA A O 1
ATOM 760 N N . GLN A 1 92 ? -8.299 -0.264 -0.370 1.00 88.25 92 GLN A N 1
ATOM 761 C CA . GLN A 1 92 ? -7.876 -1.048 0.789 1.00 88.25 92 GLN A CA 1
ATOM 762 C C . GLN A 1 92 ? -7.917 -0.249 2.094 1.00 88.25 92 GLN A C 1
ATOM 764 O O . GLN A 1 92 ? -8.310 -0.806 3.119 1.00 88.25 92 GLN A O 1
ATOM 769 N N . ASN A 1 93 ? -7.576 1.042 2.072 1.00 89.31 93 ASN A N 1
ATOM 770 C CA . ASN A 1 93 ? -7.701 1.924 3.235 1.00 89.31 93 ASN A CA 1
ATOM 771 C C . ASN A 1 93 ? -9.167 2.151 3.613 1.00 89.31 93 ASN A C 1
ATOM 773 O O . ASN A 1 93 ? -9.515 2.058 4.791 1.00 89.31 93 ASN A O 1
ATOM 777 N N . LYS A 1 94 ? -10.059 2.318 2.628 1.00 90.12 94 LYS A N 1
ATOM 778 C CA . LYS A 1 94 ? -11.512 2.369 2.861 1.00 90.12 94 LYS A CA 1
ATOM 779 C C . LYS A 1 94 ? -12.031 1.076 3.501 1.00 90.12 94 LYS A C 1
ATOM 781 O O . LYS A 1 94 ? -12.826 1.130 4.438 1.00 90.12 94 LYS A O 1
ATOM 786 N N . LEU A 1 95 ? -11.572 -0.088 3.033 1.00 90.25 95 LEU A N 1
ATOM 787 C CA . LEU A 1 95 ? -11.929 -1.389 3.614 1.00 90.25 95 LEU A CA 1
ATOM 788 C C . LEU A 1 95 ? -11.383 -1.564 5.036 1.00 90.25 95 LEU A C 1
ATOM 790 O O . LEU A 1 95 ? -12.108 -2.023 5.916 1.00 90.25 95 LEU A O 1
ATOM 794 N N . LEU A 1 96 ? -10.129 -1.177 5.272 1.00 90.81 96 LEU A N 1
ATOM 795 C CA . LEU A 1 96 ? -9.511 -1.172 6.595 1.00 90.81 96 LEU A CA 1
ATOM 796 C C . LEU A 1 96 ? -10.314 -0.297 7.564 1.00 90.81 96 LEU A C 1
ATOM 798 O O . LEU A 1 96 ? -10.648 -0.749 8.657 1.00 90.81 96 LEU A O 1
ATOM 802 N N . TYR A 1 97 ? -10.667 0.917 7.140 1.00 89.44 97 TYR A N 1
ATOM 803 C CA . TYR A 1 97 ? -11.477 1.841 7.924 1.00 89.44 97 TYR A CA 1
ATOM 804 C C . TYR A 1 97 ? -12.837 1.236 8.281 1.00 89.44 97 TYR A C 1
ATOM 806 O O . TYR A 1 97 ? -13.206 1.226 9.451 1.00 89.44 97 TYR A O 1
ATOM 814 N N . LYS A 1 98 ? -13.556 0.666 7.302 1.00 90.19 98 LYS A N 1
ATOM 815 C CA . LYS A 1 98 ? -14.840 -0.013 7.542 1.00 90.19 98 LYS A CA 1
ATOM 816 C C . LYS A 1 98 ? -14.706 -1.162 8.548 1.00 90.19 98 LYS A C 1
ATOM 818 O O . LYS A 1 98 ? -15.529 -1.266 9.449 1.00 90.19 98 LYS A O 1
ATOM 823 N N . ARG A 1 99 ? -13.664 -1.994 8.423 1.00 90.12 99 ARG A N 1
ATOM 824 C CA . ARG A 1 99 ? -13.432 -3.137 9.324 1.00 90.12 99 ARG A CA 1
ATOM 825 C C . ARG A 1 99 ? -13.115 -2.708 10.753 1.00 90.12 99 ARG A C 1
ATOM 827 O O . ARG A 1 99 ? -13.690 -3.266 11.676 1.00 90.12 99 ARG A O 1
ATOM 834 N N . ILE A 1 100 ? -12.237 -1.720 10.932 1.00 87.50 100 ILE A N 1
ATOM 835 C CA . ILE A 1 100 ? -11.908 -1.203 12.269 1.00 87.50 100 ILE A CA 1
ATOM 836 C C . ILE A 1 100 ? -13.117 -0.479 12.871 1.00 87.50 100 ILE A C 1
ATOM 838 O O . ILE A 1 100 ? -13.378 -0.647 14.054 1.00 87.50 100 ILE A O 1
ATOM 842 N N . LYS A 1 101 ? -13.893 0.264 12.068 1.00 88.00 101 LYS A N 1
ATOM 843 C CA . LYS A 1 101 ? -15.130 0.909 12.531 1.00 88.00 101 LYS A CA 1
ATOM 844 C C . LYS A 1 101 ? -16.141 -0.111 13.058 1.00 88.00 101 LYS A C 1
ATOM 846 O O . LYS A 1 101 ? -16.740 0.126 14.095 1.00 88.00 101 LYS A O 1
ATOM 851 N N . ALA A 1 102 ? -16.336 -1.210 12.329 1.00 87.75 102 ALA A N 1
ATOM 852 C CA . ALA A 1 102 ? -17.287 -2.253 12.702 1.00 87.75 102 ALA A CA 1
ATOM 853 C C . ALA A 1 102 ? -16.823 -3.061 13.920 1.00 87.75 102 ALA A C 1
ATOM 855 O O . ALA A 1 102 ? -17.645 -3.487 14.722 1.00 87.75 102 ALA A O 1
ATOM 856 N N . ASN A 1 103 ? -15.514 -3.286 14.057 1.00 85.25 103 ASN A N 1
ATOM 857 C CA . ASN A 1 103 ? -14.957 -4.012 15.189 1.00 85.25 103 ASN A CA 1
ATOM 858 C C . ASN A 1 103 ? -13.548 -3.486 15.541 1.00 85.25 103 ASN A C 1
ATOM 860 O O . ASN A 1 103 ? -12.546 -3.978 14.999 1.00 85.25 103 ASN A O 1
ATOM 864 N N . PRO A 1 104 ? -13.453 -2.500 16.457 1.00 81.56 104 PRO A N 1
ATOM 865 C CA . PRO A 1 104 ? -12.181 -1.893 16.831 1.00 81.56 104 PRO A CA 1
ATOM 866 C C . PRO A 1 104 ? -11.203 -2.872 17.481 1.00 81.56 104 PRO A C 1
ATOM 868 O O . PRO A 1 104 ? -10.003 -2.771 17.232 1.00 81.56 104 PRO A O 1
ATOM 871 N N . SER A 1 105 ? -11.681 -3.852 18.257 1.00 82.00 105 SER A N 1
ATOM 872 C CA . SER A 1 105 ? -10.814 -4.850 18.903 1.00 82.00 105 SER A CA 1
ATOM 873 C C . SER A 1 105 ? -10.165 -5.798 17.884 1.00 82.00 105 SER A C 1
ATOM 875 O O . SER A 1 105 ? -9.058 -6.293 18.107 1.00 82.00 105 SER A O 1
ATOM 877 N N . ASN A 1 106 ? -10.765 -5.957 16.698 1.00 85.62 106 ASN A N 1
ATOM 878 C CA . ASN A 1 106 ? -10.242 -6.786 15.610 1.00 85.62 106 ASN A CA 1
ATOM 879 C C . ASN A 1 106 ? -9.329 -6.037 14.610 1.00 85.62 106 ASN A C 1
ATOM 881 O O . ASN A 1 106 ? -9.066 -6.505 13.492 1.00 85.62 106 ASN A O 1
ATOM 885 N N . PHE A 1 107 ? -8.784 -4.875 14.988 1.00 87.81 107 PHE A N 1
ATOM 886 C CA . PHE A 1 107 ? -7.926 -4.085 14.097 1.00 87.81 107 PHE A CA 1
ATOM 887 C C . PHE A 1 107 ? -6.700 -4.860 13.588 1.00 87.81 107 PHE A C 1
ATOM 889 O O . PHE A 1 107 ? -6.277 -4.687 12.443 1.00 87.81 107 PHE A O 1
ATOM 896 N N . ARG A 1 108 ? -6.138 -5.755 14.412 1.00 89.69 108 ARG A N 1
ATOM 897 C CA . ARG A 1 108 ? -4.955 -6.556 14.058 1.00 89.69 108 ARG A CA 1
ATOM 898 C C . ARG A 1 108 ? -5.223 -7.435 12.837 1.00 89.69 108 ARG A C 1
ATOM 900 O O . ARG A 1 108 ? -4.380 -7.503 11.940 1.00 89.69 108 ARG A O 1
ATOM 907 N N . SER A 1 109 ? -6.392 -8.075 12.776 1.00 91.50 109 SER A N 1
ATOM 908 C CA . SER A 1 109 ? -6.787 -8.893 11.625 1.00 91.50 109 SER A CA 1
ATOM 909 C C . SER A 1 109 ? -7.012 -8.030 10.384 1.00 91.50 109 SER A C 1
ATOM 911 O O . SER A 1 109 ? -6.514 -8.351 9.302 1.00 91.50 109 SER A O 1
ATOM 913 N N . ALA A 1 110 ? -7.663 -6.872 10.543 1.00 91.44 110 ALA A N 1
ATOM 914 C CA . ALA A 1 110 ? -7.890 -5.936 9.445 1.00 91.44 110 ALA A CA 1
ATOM 915 C C . ALA A 1 110 ? -6.569 -5.439 8.818 1.00 91.44 110 ALA A C 1
ATOM 917 O O . ALA A 1 110 ? -6.412 -5.487 7.594 1.00 91.44 110 ALA A O 1
ATOM 918 N N . VAL A 1 111 ? -5.588 -5.053 9.645 1.00 91.38 111 VAL A N 1
ATOM 919 C CA . VAL A 1 111 ? -4.253 -4.624 9.191 1.00 91.38 111 VAL A CA 1
ATOM 920 C C . VAL A 1 111 ? -3.485 -5.773 8.527 1.00 91.38 111 VAL A C 1
ATOM 922 O O . VAL A 1 111 ? -2.904 -5.586 7.457 1.00 91.38 111 VAL A O 1
ATOM 925 N N . ARG A 1 112 ? -3.506 -6.989 9.094 1.00 92.94 112 ARG A N 1
ATOM 926 C CA . ARG A 1 112 ? -2.874 -8.173 8.470 1.00 92.94 112 ARG A CA 1
ATOM 927 C C . ARG A 1 112 ? -3.488 -8.497 7.107 1.00 92.94 112 ARG A C 1
ATOM 929 O O . ARG A 1 112 ? -2.753 -8.780 6.159 1.00 92.94 112 ARG A O 1
ATOM 936 N N . GLY A 1 113 ? -4.814 -8.421 7.002 1.00 91.31 113 GLY A N 1
ATOM 937 C CA . GLY A 1 113 ? -5.549 -8.615 5.755 1.00 91.31 113 GLY A CA 1
ATOM 938 C C . GLY A 1 113 ? -5.126 -7.611 4.684 1.00 91.31 113 GLY A C 1
ATOM 939 O O . GLY A 1 113 ? -4.733 -8.017 3.591 1.00 91.31 113 GLY A O 1
ATOM 940 N N . ARG A 1 114 ? -5.109 -6.314 5.024 1.00 90.38 114 ARG A N 1
ATOM 941 C CA . ARG A 1 114 ? -4.609 -5.249 4.138 1.00 90.38 114 ARG A CA 1
ATOM 942 C C . ARG A 1 114 ? -3.179 -5.526 3.680 1.00 90.38 114 ARG A C 1
ATOM 944 O O . ARG A 1 114 ? -2.931 -5.581 2.478 1.00 90.38 114 ARG A O 1
ATOM 951 N N . ARG A 1 115 ? -2.260 -5.794 4.615 1.00 92.81 115 ARG A N 1
ATOM 952 C CA . ARG A 1 115 ? -0.856 -6.107 4.308 1.00 92.81 115 ARG A CA 1
ATOM 953 C C . ARG A 1 115 ? -0.732 -7.257 3.305 1.00 92.81 115 ARG A C 1
ATOM 955 O O . ARG A 1 115 ? 0.052 -7.163 2.364 1.00 92.81 115 ARG A O 1
ATOM 962 N N . LYS A 1 116 ? -1.485 -8.348 3.484 1.00 91.19 116 LYS A N 1
ATOM 963 C CA . LYS A 1 116 ? -1.454 -9.506 2.571 1.00 91.19 116 LYS A CA 1
ATOM 964 C C . LYS A 1 116 ? -1.859 -9.103 1.151 1.00 91.19 116 LYS A C 1
ATOM 966 O O . LYS A 1 116 ? -1.188 -9.499 0.198 1.00 91.19 116 LYS A O 1
ATOM 971 N N . THR A 1 117 ? -2.910 -8.302 1.008 1.00 88.81 117 THR A N 1
ATOM 972 C CA . THR A 1 117 ? -3.391 -7.832 -0.298 1.00 88.81 117 THR A CA 1
ATOM 973 C C . THR A 1 117 ? -2.414 -6.852 -0.949 1.00 88.81 117 THR A C 1
ATOM 975 O O . THR A 1 117 ? -2.119 -7.002 -2.131 1.00 88.81 117 THR A O 1
ATOM 978 N N . GLN A 1 118 ? -1.824 -5.929 -0.184 1.00 88.44 118 GLN A N 1
ATOM 979 C CA . GLN A 1 118 ? -0.796 -4.997 -0.671 1.00 88.44 118 GLN A CA 1
ATOM 980 C C . GLN A 1 118 ? 0.442 -5.723 -1.190 1.00 88.44 118 GLN A C 1
ATOM 982 O O . GLN A 1 118 ? 0.888 -5.480 -2.307 1.00 88.44 118 GLN A O 1
ATOM 987 N N . LEU A 1 119 ? 0.963 -6.684 -0.421 1.00 88.56 119 LEU A N 1
ATOM 988 C CA . LEU A 1 119 ? 2.116 -7.480 -0.843 1.00 88.56 119 LEU A CA 1
ATOM 989 C C . LEU A 1 119 ? 1.815 -8.298 -2.107 1.00 88.56 119 LEU A C 1
ATOM 991 O O . LEU A 1 119 ? 2.690 -8.460 -2.955 1.00 88.56 119 LEU A O 1
ATOM 995 N N . ARG A 1 120 ? 0.587 -8.814 -2.251 1.00 87.88 120 ARG A N 1
ATOM 996 C CA . ARG A 1 120 ? 0.147 -9.499 -3.477 1.00 87.88 120 ARG A CA 1
ATOM 997 C C . ARG A 1 120 ? 0.068 -8.541 -4.666 1.00 87.88 120 ARG A C 1
ATOM 999 O O . ARG A 1 120 ? 0.501 -8.921 -5.748 1.00 87.88 120 ARG A O 1
ATOM 1006 N N . ALA A 1 121 ? -0.452 -7.331 -4.469 1.00 84.50 121 ALA A N 1
ATOM 1007 C CA . ALA A 1 121 ? -0.549 -6.320 -5.517 1.00 84.50 121 ALA A CA 1
ATOM 1008 C C . ALA A 1 121 ? 0.838 -5.897 -6.015 1.00 84.50 121 ALA A C 1
ATOM 1010 O O . ALA A 1 121 ? 1.087 -5.982 -7.213 1.00 84.50 121 ALA A O 1
ATOM 1011 N N . VAL A 1 122 ? 1.762 -5.565 -5.103 1.00 83.56 122 VAL A N 1
ATOM 1012 C CA . VAL A 1 122 ? 3.150 -5.213 -5.453 1.00 83.56 122 VAL A CA 1
ATOM 1013 C C . VAL A 1 122 ? 3.797 -6.328 -6.277 1.00 83.56 122 VAL A C 1
ATOM 1015 O O . VAL A 1 122 ? 4.262 -6.070 -7.374 1.00 83.56 122 VAL A O 1
ATOM 1018 N N . ARG A 1 123 ? 3.716 -7.591 -5.832 1.00 84.06 123 ARG A N 1
ATOM 1019 C CA . ARG A 1 123 ? 4.279 -8.739 -6.575 1.00 84.06 123 ARG A CA 1
ATOM 1020 C C . ARG A 1 123 ? 3.683 -8.948 -7.971 1.00 84.06 123 ARG A C 1
ATOM 1022 O O . ARG A 1 123 ? 4.346 -9.518 -8.830 1.00 84.06 123 ARG A O 1
ATOM 1029 N N . ARG A 1 124 ? 2.415 -8.581 -8.183 1.00 80.44 124 ARG A N 1
ATOM 1030 C CA . ARG A 1 124 ? 1.741 -8.714 -9.486 1.00 80.44 124 ARG A CA 1
ATOM 1031 C C . ARG A 1 124 ? 2.110 -7.582 -10.441 1.00 80.44 124 ARG A C 1
ATOM 1033 O O . ARG A 1 124 ? 2.131 -7.814 -11.642 1.00 80.44 124 ARG A O 1
ATOM 1040 N N . GLN A 1 125 ? 2.423 -6.395 -9.923 1.00 72.12 125 GLN A N 1
ATOM 1041 C CA . GLN A 1 125 ? 2.777 -5.232 -10.739 1.00 72.12 125 GLN A CA 1
ATOM 1042 C C . GLN A 1 125 ? 4.078 -5.428 -11.523 1.00 72.12 125 GLN A C 1
ATOM 1044 O O . GLN A 1 125 ? 4.200 -4.900 -12.624 1.00 72.12 125 GLN A O 1
ATOM 1049 N N . ASP A 1 126 ? 5.020 -6.222 -11.015 1.00 64.38 126 ASP A N 1
ATOM 1050 C CA . ASP A 1 126 ? 6.297 -6.442 -11.706 1.00 64.38 126 ASP A CA 1
ATOM 1051 C C . ASP A 1 126 ? 6.156 -7.290 -12.965 1.00 64.38 126 ASP A C 1
ATOM 1053 O O . ASP A 1 126 ? 6.917 -7.103 -13.909 1.00 64.38 126 ASP A O 1
ATOM 1057 N N . LYS A 1 127 ? 5.147 -8.169 -13.018 1.00 62.56 127 LYS A N 1
ATOM 1058 C CA . LYS A 1 127 ? 4.824 -8.922 -14.238 1.00 62.56 127 LYS A CA 1
ATOM 1059 C C . LYS A 1 127 ? 4.316 -8.025 -15.368 1.00 62.56 127 LYS A C 1
ATOM 1061 O O . LYS A 1 127 ? 4.358 -8.443 -16.511 1.00 62.56 127 LYS A O 1
ATOM 1066 N N . ALA A 1 128 ? 3.816 -6.830 -15.050 1.00 60.25 128 ALA A N 1
ATOM 1067 C CA . ALA A 1 128 ? 3.247 -5.908 -16.031 1.00 60.25 128 ALA A CA 1
ATOM 1068 C C . ALA A 1 128 ? 4.269 -4.903 -16.598 1.00 60.25 128 ALA A C 1
ATOM 1070 O O . ALA A 1 128 ? 3.935 -4.157 -17.515 1.00 60.25 128 ALA A O 1
ATOM 1071 N N . ILE A 1 129 ? 5.482 -4.830 -16.028 1.00 60.41 129 ILE A N 1
ATOM 1072 C CA . ILE A 1 129 ? 6.541 -3.890 -16.451 1.00 60.41 129 ILE A CA 1
ATOM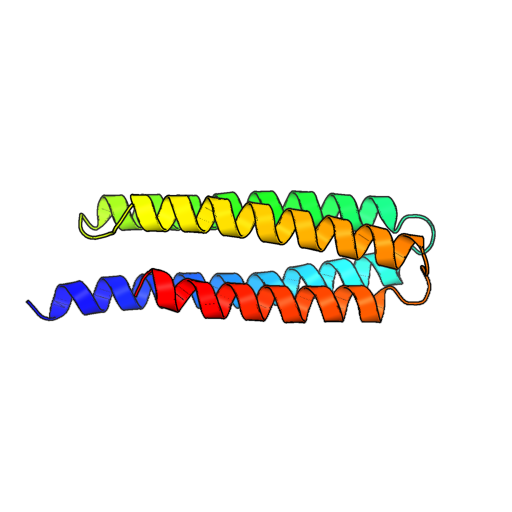 1073 C C . ILE A 1 129 ? 7.816 -4.617 -16.903 1.00 60.41 129 ILE A C 1
ATOM 1075 O O . ILE A 1 129 ? 8.599 -4.023 -17.640 1.00 60.41 129 ILE A O 1
ATOM 1079 N N . MET A 1 130 ? 8.049 -5.865 -16.469 1.00 58.22 130 MET A N 1
ATOM 1080 C CA . MET A 1 130 ? 9.137 -6.714 -16.990 1.00 58.22 130 MET A CA 1
ATOM 1081 C C . MET A 1 130 ? 8.897 -7.152 -18.429 1.00 58.22 130 MET A C 1
ATOM 1083 O O . MET A 1 130 ? 9.926 -7.247 -19.139 1.00 58.22 130 MET A O 1
#

pLDDT: mean 82.46, std 9.74, range [52.06, 92.94]

Radius of gyration: 16.51 Å; chains: 1; bounding box: 41×20×49 Å

Foldseek 3Di:
DPPLVVVQLVLLVVLLVVQLVVLVVLLVQLVVVLVVCLPCNVVSLVVSLVVVLVVLVVSLVVVLVVCVVSVHFPSVLSVVLSVVLNVLSVVLSVQLVVVCVVPVVCSNVSSVVSSVVSNVSSVVSSVSGD